Protein AF-A0A940ZWT4-F1 (afdb_monomer_lite)

Radius of gyration: 18.43 Å; chains: 1; bounding box: 46×38×43 Å

Secondary structure (DSSP, 8-state):
---HHHHHHHHHHHHHHHHHHHHHHHHHHHHTTTS-HHHHHHHHHHHHHHHHHHHHHHHHTT--HHHHHHHHHHHHHHHHHHHHHHHHHHHS-HHHHHHHHHTHHHHHHHHHHHHHTS---HHHHHHHHH-

Sequence (131 aa):
MNKRPRAILADSSLILVGMIWGLNFTLIKFAIGIIPPMEFIGLRFFIAALILMIIFQKHLRATQRAELLAGSIIGIFLFLGFLTQTIGLQYTTPGKSGFITSLYIVIVPFMASLLKQKFVGWVPITGAILA

pLDDT: mean 86.82, std 9.86, range [48.44, 95.62]

Foldseek 3Di:
DPCVVVVVVVVVVVVVVVVVVLVVLVVLLVVCVVPPLVVVLVVVVVVVVVVCCVVCVVVVVVDDPVNVVVVVVVVVVVSVVSSVLSVVSNVDPSVVSVVVVVLVLLVVQVVVCVVVVHRPDVVSNVVSVVD

Structure (mmCIF, N/CA/C/O backbone):
data_AF-A0A940ZWT4-F1
#
_entry.id   AF-A0A940ZWT4-F1
#
loop_
_atom_site.group_PDB
_atom_site.id
_atom_site.type_symbol
_atom_site.label_atom_id
_atom_site.label_alt_id
_atom_site.label_comp_id
_atom_site.label_asym_id
_atom_site.label_entity_id
_atom_site.label_seq_id
_atom_site.pdbx_PDB_ins_code
_atom_site.Cartn_x
_atom_site.Cartn_y
_atom_site.Cartn_z
_atom_site.occupancy
_atom_site.B_iso_or_equiv
_atom_site.auth_seq_id
_atom_site.auth_comp_id
_atom_site.auth_asym_id
_atom_site.auth_atom_id
_atom_site.pdbx_PDB_model_num
ATOM 1 N N . MET A 1 1 ? -26.449 25.695 4.841 1.00 48.44 1 MET A N 1
ATOM 2 C CA . MET A 1 1 ? -25.009 25.356 4.967 1.00 48.44 1 MET A CA 1
ATOM 3 C C . MET A 1 1 ? -24.467 24.950 3.601 1.00 48.44 1 MET A C 1
ATOM 5 O O . MET A 1 1 ? -24.841 23.891 3.107 1.00 48.44 1 MET A O 1
ATOM 9 N N . ASN A 1 2 ? -23.654 25.797 2.961 1.00 48.59 2 ASN A N 1
ATOM 10 C CA . ASN A 1 2 ? -23.101 25.541 1.626 1.00 48.59 2 ASN A CA 1
ATOM 11 C C . ASN A 1 2 ? -22.223 24.277 1.641 1.00 48.59 2 ASN A C 1
ATOM 13 O O . ASN A 1 2 ? -21.121 24.289 2.181 1.00 48.59 2 ASN A O 1
ATOM 17 N N . LYS A 1 3 ? -22.715 23.176 1.057 1.00 60.03 3 LYS A N 1
ATOM 18 C CA . LYS A 1 3 ? -21.990 21.893 0.945 1.00 60.03 3 LYS A CA 1
ATOM 19 C C . LYS A 1 3 ? -20.880 21.915 -0.125 1.00 60.03 3 LYS A C 1
ATOM 21 O O . LYS A 1 3 ? -20.014 21.048 -0.114 1.00 60.03 3 LYS A O 1
ATOM 26 N N . ARG A 1 4 ? -20.874 22.925 -1.007 1.00 64.31 4 ARG A N 1
ATOM 27 C CA . ARG A 1 4 ? -19.937 23.076 -2.140 1.00 64.31 4 ARG A CA 1
ATOM 28 C C . ARG A 1 4 ? -18.442 23.155 -1.763 1.00 64.31 4 ARG A C 1
ATOM 30 O O . ARG A 1 4 ? -17.684 22.395 -2.352 1.00 64.31 4 ARG A O 1
ATOM 37 N N . PRO A 1 5 ? -17.981 23.970 -0.788 1.00 68.31 5 PRO A N 1
ATOM 38 C CA . PRO A 1 5 ? -16.551 24.040 -0.455 1.00 68.31 5 PRO A CA 1
ATOM 39 C C . PRO A 1 5 ? -16.003 22.738 0.147 1.00 68.31 5 PRO A C 1
ATOM 41 O O . PRO A 1 5 ? -14.849 22.395 -0.085 1.00 68.31 5 PRO A O 1
ATOM 44 N N . ARG A 1 6 ? -16.831 21.973 0.876 1.00 77.19 6 ARG A N 1
ATOM 45 C CA . ARG A 1 6 ? -16.436 20.653 1.399 1.00 77.19 6 ARG A CA 1
ATOM 46 C C . ARG A 1 6 ? -16.325 19.602 0.293 1.00 77.19 6 ARG A C 1
ATOM 48 O O . ARG A 1 6 ? -15.440 18.762 0.374 1.00 77.19 6 ARG A O 1
ATOM 55 N N . ALA A 1 7 ? -17.187 19.671 -0.725 1.00 81.06 7 ALA A N 1
ATOM 56 C CA . ALA A 1 7 ? -17.108 18.793 -1.892 1.00 81.06 7 ALA A CA 1
ATOM 57 C C . ALA A 1 7 ? -15.829 19.055 -2.702 1.00 81.06 7 ALA A C 1
ATOM 59 O O . ALA A 1 7 ? -15.063 18.131 -2.933 1.00 81.06 7 ALA A O 1
ATOM 60 N N . ILE A 1 8 ? -15.520 20.324 -2.998 1.00 86.00 8 ILE A N 1
ATOM 61 C CA . ILE A 1 8 ? -14.297 20.695 -3.734 1.00 86.00 8 ILE A CA 1
ATOM 62 C C . ILE A 1 8 ? -13.032 20.252 -2.981 1.00 86.00 8 ILE A C 1
ATOM 64 O O . ILE A 1 8 ? -12.087 19.761 -3.597 1.00 86.00 8 ILE A O 1
ATOM 68 N N . LEU A 1 9 ? -13.008 20.392 -1.650 1.00 88.94 9 LEU A N 1
ATOM 69 C CA . LEU A 1 9 ? -11.880 19.943 -0.829 1.00 88.94 9 LEU A CA 1
ATOM 70 C C . LEU A 1 9 ? -11.719 18.415 -0.856 1.00 88.94 9 LEU A C 1
ATOM 72 O O . LEU A 1 9 ? -10.592 17.924 -0.917 1.00 88.94 9 LEU A O 1
ATOM 76 N N . ALA A 1 10 ? -12.825 17.669 -0.824 1.00 87.56 10 ALA A N 1
ATOM 77 C CA . ALA A 1 10 ? -12.807 16.213 -0.921 1.00 87.56 10 ALA A CA 1
ATOM 78 C C . ALA A 1 10 ? -12.310 15.754 -2.301 1.00 87.56 10 ALA A C 1
ATOM 80 O O . ALA A 1 10 ? -11.388 14.943 -2.370 1.00 87.56 10 ALA A O 1
ATOM 81 N N . ASP A 1 11 ? -12.833 16.342 -3.379 1.00 90.56 11 ASP A N 1
ATOM 82 C CA . ASP A 1 11 ? -12.435 16.021 -4.754 1.00 90.56 11 ASP A CA 1
ATOM 83 C C . ASP A 1 11 ? -10.952 16.343 -4.996 1.00 90.56 11 ASP A C 1
ATOM 85 O O . ASP A 1 11 ? -10.202 15.524 -5.526 1.00 90.56 11 ASP A O 1
ATOM 89 N N . SER A 1 12 ? -10.488 17.500 -4.514 1.00 91.81 12 SER A N 1
ATOM 90 C CA . SER A 1 12 ? -9.073 17.888 -4.595 1.00 91.81 12 SER A CA 1
ATOM 91 C C . SER A 1 12 ? -8.177 16.924 -3.813 1.00 91.81 12 SER A C 1
ATOM 93 O O . SER A 1 12 ? -7.099 16.557 -4.278 1.00 91.81 12 SER A O 1
ATOM 95 N N . SER A 1 13 ? -8.631 16.472 -2.641 1.00 91.50 13 SER A N 1
ATOM 96 C CA . SER A 1 13 ? -7.897 15.497 -1.827 1.00 91.50 13 SER A CA 1
ATOM 97 C C . SER A 1 13 ? -7.790 14.143 -2.532 1.00 91.50 13 SER A C 1
ATOM 99 O O . SER A 1 13 ? -6.729 13.523 -2.498 1.00 91.50 13 SER A O 1
ATOM 101 N N . LEU A 1 14 ? -8.848 13.701 -3.220 1.00 90.88 14 LEU A N 1
ATOM 102 C CA . LEU A 1 14 ? -8.832 12.467 -4.011 1.00 90.88 14 LEU A CA 1
ATOM 103 C C . LEU A 1 14 ? -7.840 12.545 -5.177 1.00 90.88 14 LEU A C 1
ATOM 105 O O . LEU A 1 14 ? -7.081 11.599 -5.392 1.00 90.88 14 LEU A O 1
ATOM 109 N N . ILE A 1 15 ? -7.792 13.680 -5.882 1.00 93.12 15 ILE A N 1
ATOM 110 C CA . ILE A 1 15 ? -6.819 13.909 -6.961 1.00 93.12 15 ILE A CA 1
ATOM 111 C C . ILE A 1 15 ? -5.389 13.851 -6.413 1.00 93.12 15 ILE A C 1
ATOM 113 O O . ILE A 1 15 ? -4.543 13.155 -6.978 1.00 93.12 15 ILE A O 1
ATOM 117 N N . LEU A 1 16 ? -5.121 14.527 -5.291 1.00 94.44 16 LEU A N 1
ATOM 118 C CA . LEU A 1 16 ? -3.800 14.521 -4.656 1.00 94.44 16 LEU A CA 1
ATOM 119 C C . LEU A 1 16 ? -3.374 13.114 -4.230 1.00 94.44 16 LEU A C 1
ATOM 121 O O . LEU A 1 16 ? -2.245 12.708 -4.503 1.00 94.44 16 LEU A O 1
ATOM 125 N N . VAL A 1 17 ? -4.274 12.350 -3.608 1.00 92.69 17 VAL A N 1
ATOM 126 C CA . VAL A 1 17 ? -4.003 10.955 -3.234 1.00 92.69 17 VAL A CA 1
ATOM 127 C C . VAL A 1 17 ? -3.686 10.117 -4.475 1.00 92.69 17 VAL A C 1
ATOM 129 O O . VAL A 1 17 ? -2.706 9.372 -4.461 1.00 92.69 17 VAL A O 1
ATOM 132 N N . GLY A 1 18 ? -4.449 10.277 -5.560 1.00 90.81 18 GLY A N 1
ATOM 133 C CA . GLY A 1 18 ? -4.193 9.598 -6.832 1.00 90.81 18 GLY A CA 1
ATOM 134 C C . GLY A 1 18 ? -2.823 9.939 -7.426 1.00 90.81 18 GLY A C 1
ATOM 135 O O . GLY A 1 18 ? -2.093 9.041 -7.845 1.00 90.81 18 GLY A O 1
ATOM 136 N N . MET A 1 19 ? -2.428 11.215 -7.397 1.00 92.06 19 MET A N 1
ATOM 137 C CA . MET A 1 19 ? -1.108 11.661 -7.859 1.00 92.06 19 MET A CA 1
ATOM 138 C C . MET A 1 19 ? 0.026 11.073 -7.016 1.00 92.06 19 MET A C 1
ATOM 140 O O . MET A 1 19 ? 0.976 10.516 -7.567 1.00 92.06 19 MET A O 1
ATOM 144 N N . ILE A 1 20 ? -0.078 11.158 -5.685 1.00 93.94 20 ILE A N 1
ATOM 145 C CA . ILE A 1 20 ? 0.925 10.612 -4.758 1.00 93.94 20 ILE A CA 1
ATOM 146 C C . ILE A 1 20 ? 1.076 9.104 -4.973 1.00 93.94 20 ILE A C 1
ATOM 148 O O . ILE A 1 20 ? 2.194 8.585 -5.020 1.00 93.94 20 ILE A O 1
ATOM 152 N N . TRP A 1 21 ? -0.042 8.401 -5.141 1.00 90.88 21 TRP A N 1
ATOM 153 C CA . TRP A 1 21 ? -0.040 6.965 -5.376 1.00 90.88 21 TRP A CA 1
ATOM 154 C C . TRP A 1 21 ? 0.558 6.597 -6.742 1.00 90.88 21 TRP A C 1
ATOM 156 O O . TRP A 1 21 ? 1.384 5.691 -6.821 1.00 90.88 21 TRP A O 1
ATOM 166 N N . GLY A 1 22 ? 0.236 7.340 -7.804 1.00 90.25 22 GLY A N 1
ATOM 167 C CA . GLY A 1 22 ? 0.834 7.148 -9.129 1.00 90.25 22 GLY A CA 1
ATOM 168 C C . GLY A 1 22 ? 2.351 7.373 -9.141 1.00 90.25 22 GLY A C 1
ATOM 169 O O . GLY A 1 22 ? 3.101 6.545 -9.663 1.00 90.25 22 GLY A O 1
ATOM 170 N N . LEU A 1 23 ? 2.825 8.445 -8.497 1.00 93.25 23 LEU A N 1
ATOM 171 C CA . LEU A 1 23 ? 4.257 8.744 -8.356 1.00 93.25 23 LEU A CA 1
ATOM 172 C C . LEU A 1 23 ? 5.010 7.667 -7.562 1.00 93.25 23 LEU A C 1
ATOM 174 O O . LEU A 1 23 ? 6.200 7.441 -7.800 1.00 93.25 23 LEU A O 1
ATOM 178 N N . ASN A 1 24 ? 4.324 6.970 -6.651 1.00 92.50 24 ASN A N 1
ATOM 179 C CA . ASN A 1 24 ? 4.923 5.914 -5.844 1.00 92.50 24 ASN A CA 1
ATOM 180 C C . ASN A 1 24 ? 5.514 4.790 -6.707 1.00 92.50 24 ASN A C 1
ATOM 182 O O . ASN A 1 24 ? 6.614 4.335 -6.408 1.00 92.50 24 ASN A O 1
ATOM 186 N N . PHE A 1 25 ? 4.863 4.393 -7.806 1.00 92.69 25 PHE A N 1
ATOM 187 C CA . PHE A 1 25 ? 5.397 3.351 -8.694 1.00 92.69 25 PHE A CA 1
ATOM 188 C C . PHE A 1 25 ? 6.734 3.744 -9.322 1.00 92.69 25 PHE A C 1
ATOM 190 O O . PHE A 1 25 ? 7.642 2.918 -9.408 1.00 92.69 25 PHE A O 1
ATOM 197 N N . THR A 1 26 ? 6.881 5.003 -9.732 1.00 93.62 26 THR A N 1
ATOM 198 C CA . THR A 1 26 ? 8.141 5.513 -10.286 1.00 93.62 26 THR A CA 1
ATOM 199 C C . THR A 1 26 ? 9.237 5.517 -9.226 1.00 93.62 26 THR A C 1
ATOM 201 O O . THR A 1 26 ? 10.348 5.055 -9.486 1.00 93.62 26 THR A O 1
ATOM 204 N N . LEU A 1 27 ? 8.917 5.966 -8.009 1.00 93.31 27 LEU A N 1
ATOM 205 C CA . LEU A 1 27 ? 9.878 6.012 -6.909 1.00 93.31 27 LEU A CA 1
ATOM 206 C C . LEU A 1 27 ? 10.317 4.609 -6.464 1.00 93.31 27 LEU A C 1
ATOM 208 O O . LEU A 1 27 ? 11.505 4.378 -6.247 1.00 93.31 27 LEU A O 1
ATOM 212 N N . ILE A 1 28 ? 9.386 3.654 -6.379 1.00 93.56 28 ILE A N 1
ATOM 213 C CA . ILE A 1 28 ? 9.711 2.260 -6.055 1.00 93.56 28 ILE A CA 1
ATOM 214 C C . ILE A 1 28 ? 10.570 1.653 -7.160 1.00 93.56 28 ILE A C 1
ATOM 216 O O . ILE A 1 28 ? 11.554 0.996 -6.845 1.00 93.56 28 ILE A O 1
ATOM 220 N N . LYS A 1 29 ? 10.248 1.890 -8.440 1.00 92.56 29 LYS A N 1
ATOM 221 C CA . LYS A 1 29 ? 11.050 1.381 -9.563 1.00 92.56 29 LYS A CA 1
ATOM 222 C C . LYS A 1 29 ? 12.501 1.857 -9.483 1.00 92.56 29 LYS A C 1
ATOM 224 O O . LYS A 1 29 ? 13.404 1.076 -9.759 1.00 92.56 29 LYS A O 1
ATOM 229 N N . PHE A 1 30 ? 12.712 3.110 -9.088 1.00 93.56 30 PHE A N 1
ATOM 230 C CA . PHE A 1 30 ? 14.045 3.645 -8.832 1.00 93.56 30 PHE A CA 1
ATOM 231 C C . PHE A 1 30 ? 14.711 2.963 -7.626 1.00 93.56 30 PHE A C 1
ATOM 233 O O . PHE A 1 30 ? 15.834 2.481 -7.738 1.00 93.56 30 PHE A O 1
ATOM 240 N N . ALA A 1 31 ? 14.004 2.847 -6.497 1.00 92.50 31 ALA A N 1
ATOM 241 C CA . ALA A 1 31 ? 14.537 2.244 -5.273 1.00 92.50 31 ALA A CA 1
ATOM 242 C C . ALA A 1 31 ? 14.940 0.769 -5.452 1.00 92.50 31 ALA A C 1
ATOM 244 O O . ALA A 1 31 ? 16.023 0.374 -5.027 1.00 92.50 31 ALA A O 1
ATOM 245 N N . ILE A 1 32 ? 14.113 -0.032 -6.134 1.00 92.62 32 ILE A N 1
ATOM 246 C CA . ILE A 1 32 ? 14.399 -1.455 -6.390 1.00 92.62 32 ILE A CA 1
ATOM 247 C C . ILE A 1 32 ? 15.487 -1.683 -7.452 1.00 92.62 32 ILE A C 1
ATOM 249 O O . ILE A 1 32 ? 15.861 -2.825 -7.712 1.00 92.62 32 ILE A O 1
ATOM 253 N N . GLY A 1 33 ? 15.963 -0.611 -8.097 1.00 90.00 33 GLY A N 1
ATOM 254 C CA . GLY A 1 33 ? 17.176 -0.623 -8.914 1.00 90.00 33 GLY A CA 1
ATOM 255 C C . GLY A 1 33 ? 18.459 -0.480 -8.089 1.00 90.00 33 GLY A C 1
ATOM 256 O O . GLY A 1 33 ? 19.537 -0.752 -8.606 1.00 90.00 33 GLY A O 1
ATOM 257 N N . ILE A 1 34 ? 18.346 -0.066 -6.821 1.00 92.75 34 ILE A N 1
ATOM 258 C CA . ILE A 1 34 ? 19.470 0.128 -5.894 1.00 92.75 34 ILE A CA 1
ATOM 259 C C . ILE A 1 34 ? 19.512 -1.002 -4.861 1.00 92.75 34 ILE A C 1
ATOM 261 O O . ILE A 1 34 ? 20.587 -1.509 -4.554 1.00 92.75 34 ILE A O 1
ATOM 265 N N . ILE A 1 35 ? 18.350 -1.406 -4.337 1.00 93.19 35 ILE A N 1
ATOM 266 C CA . ILE A 1 35 ? 18.229 -2.463 -3.326 1.00 93.19 35 ILE A CA 1
ATOM 267 C C . ILE A 1 35 ? 17.243 -3.559 -3.753 1.00 93.19 35 ILE A C 1
ATOM 269 O O . ILE A 1 35 ? 16.285 -3.273 -4.473 1.00 93.19 35 ILE A O 1
ATOM 273 N N . PRO A 1 36 ? 17.418 -4.814 -3.307 1.00 92.50 36 PRO A N 1
ATOM 274 C CA . PRO A 1 36 ? 16.485 -5.890 -3.628 1.00 92.50 36 PRO A CA 1
ATOM 275 C C . PRO A 1 36 ? 15.042 -5.603 -3.151 1.00 92.50 36 PRO A C 1
ATOM 277 O O . PRO A 1 36 ? 14.846 -5.018 -2.082 1.00 92.50 36 PRO A O 1
ATOM 280 N N . PRO A 1 37 ? 13.999 -6.069 -3.870 1.00 90.94 37 PRO A N 1
ATOM 281 C CA . PRO A 1 37 ? 12.593 -5.836 -3.514 1.00 90.94 37 PRO A CA 1
ATOM 282 C C . PRO A 1 37 ? 12.213 -6.303 -2.115 1.00 90.94 37 PRO A C 1
ATOM 284 O O . PRO A 1 37 ? 11.445 -5.634 -1.426 1.00 90.94 37 PRO A O 1
ATOM 287 N N . MET A 1 38 ? 12.740 -7.460 -1.709 1.00 91.31 38 MET A N 1
ATOM 288 C CA . MET A 1 38 ? 12.446 -8.051 -0.408 1.00 91.31 38 MET A CA 1
ATOM 289 C C . MET A 1 38 ? 12.965 -7.157 0.722 1.00 91.31 38 MET A C 1
ATOM 291 O O . MET A 1 38 ? 12.256 -6.924 1.698 1.00 91.31 38 MET A O 1
ATOM 295 N N . GLU A 1 39 ? 14.164 -6.597 0.556 1.00 92.69 39 GLU A N 1
ATOM 296 C CA . GLU A 1 39 ? 14.764 -5.664 1.511 1.00 92.69 39 GLU A CA 1
ATOM 297 C C . GLU A 1 39 ? 14.009 -4.333 1.536 1.00 92.69 39 GLU A C 1
ATOM 299 O O . GLU A 1 39 ? 13.670 -3.843 2.614 1.00 92.69 39 GLU A O 1
ATOM 304 N N . PHE A 1 40 ? 13.664 -3.783 0.365 1.00 93.12 40 PHE A N 1
ATOM 305 C CA . PHE A 1 40 ? 12.881 -2.548 0.267 1.00 93.12 40 PHE A CA 1
ATOM 306 C C . PHE A 1 40 ? 11.534 -2.668 0.990 1.00 93.12 40 PHE A C 1
ATOM 308 O O . PHE A 1 40 ? 11.163 -1.798 1.782 1.00 93.12 40 PHE A O 1
ATOM 315 N N . ILE A 1 41 ? 10.799 -3.755 0.746 1.00 93.75 41 ILE A N 1
ATOM 316 C CA . ILE A 1 41 ? 9.502 -3.998 1.383 1.00 93.75 41 ILE A CA 1
ATOM 317 C C . ILE A 1 41 ? 9.676 -4.269 2.872 1.00 93.75 41 ILE A C 1
ATOM 319 O O . ILE A 1 41 ? 8.941 -3.687 3.669 1.00 93.75 41 ILE A O 1
ATOM 323 N N . GLY A 1 42 ? 10.639 -5.111 3.253 1.00 92.94 42 GLY A N 1
ATOM 324 C CA . GLY A 1 42 ? 10.927 -5.411 4.653 1.00 92.94 42 GLY A CA 1
ATOM 325 C C . GLY A 1 42 ? 11.183 -4.135 5.450 1.00 92.94 42 GLY A C 1
ATOM 326 O O . GLY A 1 42 ? 10.515 -3.893 6.456 1.00 92.94 42 GLY A O 1
ATOM 327 N N . LEU A 1 43 ? 12.054 -3.261 4.942 1.00 93.94 43 LEU A N 1
ATOM 328 C CA . LEU A 1 43 ? 12.350 -1.973 5.562 1.00 93.94 43 LEU A CA 1
ATOM 329 C C . LEU A 1 43 ? 11.124 -1.051 5.590 1.00 93.94 43 LEU A C 1
ATOM 331 O O . LEU A 1 43 ? 10.824 -0.459 6.628 1.00 93.94 43 LEU A O 1
ATOM 335 N N . ARG A 1 44 ? 10.377 -0.953 4.483 1.00 92.69 44 ARG A N 1
ATOM 336 C CA . ARG A 1 44 ? 9.166 -0.120 4.390 1.00 92.69 44 ARG A CA 1
ATOM 337 C C . ARG A 1 44 ? 8.124 -0.518 5.433 1.00 92.69 44 ARG A C 1
ATOM 339 O O . ARG A 1 44 ? 7.614 0.351 6.141 1.00 92.69 44 ARG A O 1
ATOM 346 N N . PHE A 1 45 ? 7.800 -1.806 5.528 1.00 93.94 45 PHE A N 1
ATOM 347 C CA . PHE A 1 45 ? 6.815 -2.304 6.489 1.00 93.94 45 PHE A CA 1
ATOM 348 C C . PHE A 1 45 ? 7.331 -2.237 7.924 1.00 93.94 45 PHE A C 1
ATOM 350 O O . PHE A 1 45 ? 6.551 -1.924 8.820 1.00 93.94 45 PHE A O 1
ATOM 357 N N . PHE A 1 46 ? 8.627 -2.457 8.150 1.00 94.94 46 PHE A N 1
ATOM 358 C CA . PHE A 1 46 ? 9.231 -2.329 9.473 1.00 94.94 46 PHE A CA 1
ATOM 359 C C . PHE A 1 46 ? 9.163 -0.889 9.999 1.00 94.94 46 PHE A C 1
ATOM 361 O O . PHE A 1 46 ? 8.666 -0.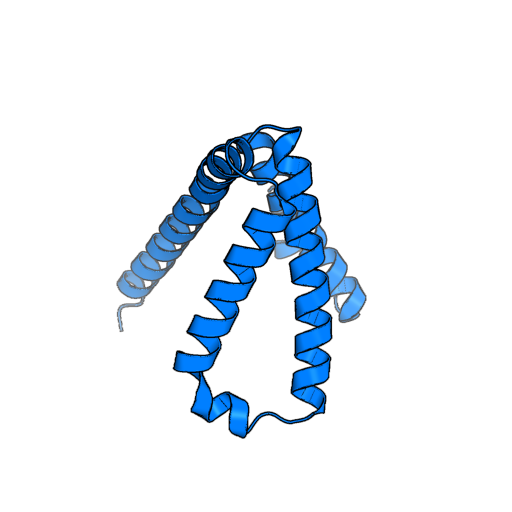656 11.101 1.00 94.94 46 PHE A O 1
ATOM 368 N N . ILE A 1 47 ? 9.572 0.092 9.187 1.00 95.62 47 ILE A N 1
ATOM 369 C CA . ILE A 1 47 ? 9.478 1.516 9.540 1.00 95.62 47 ILE A CA 1
ATOM 370 C C . ILE A 1 47 ? 8.014 1.913 9.763 1.00 95.62 47 ILE A C 1
ATOM 372 O O . ILE A 1 47 ? 7.699 2.560 10.762 1.00 95.62 47 ILE A O 1
ATOM 376 N N . ALA A 1 48 ? 7.105 1.496 8.875 1.00 94.19 48 ALA A N 1
ATOM 377 C CA . ALA A 1 48 ? 5.680 1.774 9.031 1.00 94.19 48 ALA A CA 1
ATOM 378 C C . ALA A 1 48 ? 5.118 1.181 10.335 1.00 94.19 48 ALA A C 1
ATOM 380 O O . ALA A 1 48 ? 4.393 1.868 11.053 1.00 94.19 48 ALA A O 1
ATOM 381 N N . ALA A 1 49 ? 5.485 -0.058 10.674 1.00 93.00 49 ALA A N 1
ATOM 382 C CA . ALA A 1 49 ? 5.063 -0.713 11.906 1.00 93.00 49 ALA A CA 1
ATOM 383 C C . ALA A 1 49 ? 5.570 0.026 13.151 1.00 93.00 49 ALA A C 1
ATOM 385 O O . ALA A 1 49 ? 4.786 0.257 14.069 1.00 93.00 49 ALA A O 1
ATOM 386 N N . LEU A 1 50 ? 6.838 0.456 13.173 1.00 95.19 50 LEU A N 1
ATOM 387 C CA . LEU A 1 50 ? 7.397 1.236 14.283 1.00 95.19 50 LEU A CA 1
ATOM 388 C C . LEU A 1 50 ? 6.677 2.576 14.463 1.00 95.19 50 LEU A C 1
ATOM 390 O O . LEU A 1 50 ? 6.272 2.916 15.575 1.00 95.19 50 LEU A O 1
ATOM 394 N N . ILE A 1 51 ? 6.468 3.319 13.373 1.00 95.44 51 ILE A N 1
ATOM 395 C CA . ILE A 1 51 ? 5.771 4.610 13.411 1.00 95.44 51 ILE A CA 1
ATOM 396 C C . ILE A 1 51 ? 4.344 4.428 13.939 1.00 95.44 51 ILE A C 1
ATOM 398 O O . ILE A 1 51 ? 3.924 5.135 14.859 1.00 95.44 51 ILE A O 1
ATOM 402 N N . LEU A 1 52 ? 3.602 3.456 13.402 1.00 91.75 52 LEU A N 1
ATOM 403 C CA . LEU A 1 52 ? 2.234 3.182 13.841 1.00 91.75 52 LEU A CA 1
ATOM 404 C C . LEU A 1 52 ? 2.184 2.703 15.295 1.00 91.75 52 LEU A C 1
ATOM 406 O O . LEU A 1 52 ? 1.282 3.102 16.030 1.00 91.75 52 LEU A O 1
ATOM 410 N N . MET A 1 53 ? 3.163 1.911 15.736 1.00 91.19 53 MET A N 1
ATOM 411 C CA . MET A 1 53 ? 3.257 1.464 17.124 1.00 91.19 53 MET A CA 1
ATOM 412 C C . MET A 1 53 ? 3.441 2.639 18.089 1.00 91.19 53 MET A C 1
ATOM 414 O O . MET A 1 53 ? 2.778 2.679 19.124 1.00 91.19 53 MET A O 1
ATOM 418 N N . ILE A 1 54 ? 4.273 3.624 17.738 1.00 93.38 54 ILE A N 1
ATOM 419 C CA . ILE A 1 54 ? 4.502 4.824 18.559 1.00 93.38 54 ILE A CA 1
ATOM 420 C C . ILE A 1 54 ? 3.243 5.700 18.621 1.00 93.38 54 ILE A C 1
ATOM 422 O O . ILE A 1 54 ? 2.837 6.132 19.705 1.00 93.38 54 ILE A O 1
ATOM 426 N N . ILE A 1 55 ? 2.599 5.941 17.474 1.00 94.38 55 ILE A N 1
ATOM 427 C CA . ILE A 1 55 ? 1.419 6.815 17.378 1.00 94.38 55 ILE A CA 1
ATOM 428 C C . ILE A 1 55 ? 0.207 6.184 18.080 1.00 94.38 55 ILE A C 1
ATOM 430 O O . ILE A 1 55 ? -0.506 6.859 18.826 1.00 94.38 55 ILE A O 1
ATOM 434 N N . PHE A 1 56 ? -0.017 4.882 17.888 1.00 91.50 56 PHE A N 1
ATOM 435 C CA . PHE A 1 56 ? -1.220 4.181 18.349 1.00 91.50 56 PHE A CA 1
ATOM 436 C C . PHE A 1 56 ? -0.991 3.274 19.564 1.00 91.50 56 PHE A C 1
ATOM 438 O O . PHE A 1 56 ? -1.857 2.465 19.897 1.00 91.50 56 PHE A O 1
ATOM 445 N N . GLN A 1 57 ? 0.112 3.455 20.298 1.00 87.50 57 GLN A N 1
ATOM 446 C CA . GLN A 1 57 ? 0.462 2.675 21.497 1.00 87.50 57 GLN A CA 1
ATOM 447 C C . GLN A 1 57 ? -0.693 2.495 22.500 1.00 87.50 57 GLN A C 1
ATOM 449 O O . GLN A 1 57 ? -0.850 1.426 23.086 1.00 87.50 57 GLN A O 1
ATOM 454 N N . LYS A 1 58 ? -1.532 3.525 22.692 1.00 83.69 58 LYS A N 1
ATOM 455 C CA . LYS A 1 58 ? -2.672 3.476 23.623 1.00 83.69 58 LYS A CA 1
ATOM 456 C C . LYS A 1 58 ? -3.791 2.559 23.125 1.00 83.69 58 LYS A C 1
ATOM 458 O O . LYS A 1 58 ? -4.396 1.864 23.929 1.00 83.69 58 LYS A O 1
ATOM 463 N N . HIS A 1 59 ? -4.030 2.536 21.815 1.00 84.12 59 HIS A N 1
ATOM 464 C CA . HIS A 1 59 ? -5.044 1.684 21.195 1.00 84.12 59 HIS A CA 1
ATOM 465 C C . HIS A 1 59 ? -4.574 0.230 21.119 1.00 84.12 59 HIS A C 1
ATOM 467 O O . HIS A 1 59 ? -5.365 -0.668 21.379 1.00 84.12 59 HIS A O 1
ATOM 473 N N . LEU A 1 60 ? -3.276 0.006 20.876 1.00 79.88 60 LEU A N 1
ATOM 474 C CA . LEU A 1 60 ? -2.675 -1.333 20.848 1.00 79.88 60 LEU A CA 1
ATOM 475 C C . LEU A 1 60 ? -2.796 -2.076 22.187 1.00 79.88 60 LEU A C 1
ATOM 477 O O . LEU A 1 60 ? -2.943 -3.293 22.212 1.00 79.88 60 LEU A O 1
ATOM 481 N N . ARG A 1 61 ? -2.766 -1.352 23.313 1.00 78.00 61 ARG A N 1
ATOM 482 C CA . ARG A 1 61 ? -2.949 -1.945 24.651 1.00 78.00 61 ARG A CA 1
ATOM 483 C C . ARG A 1 61 ? -4.383 -2.394 24.929 1.00 78.00 61 ARG A C 1
ATOM 485 O O . ARG A 1 61 ? -4.584 -3.241 25.791 1.00 78.00 61 ARG A O 1
ATOM 492 N N . ALA A 1 62 ? -5.358 -1.819 24.231 1.00 84.75 62 ALA A N 1
ATOM 493 C CA . ALA A 1 62 ? -6.771 -2.165 24.360 1.00 84.75 62 ALA A CA 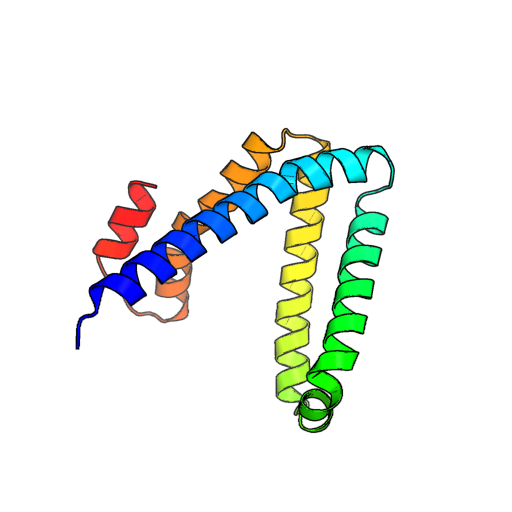1
ATOM 494 C C . ALA A 1 62 ? -7.219 -3.224 23.333 1.00 84.75 62 ALA A C 1
ATOM 496 O O . ALA A 1 62 ? -8.375 -3.640 23.357 1.00 84.75 62 ALA A O 1
ATOM 497 N N . THR A 1 63 ? -6.324 -3.650 22.435 1.00 85.56 63 THR A N 1
ATOM 498 C CA . THR A 1 63 ? -6.637 -4.577 21.343 1.00 85.56 63 THR A CA 1
ATOM 499 C C . THR A 1 63 ? -6.887 -5.990 21.857 1.00 85.56 63 THR A C 1
ATOM 501 O O . THR A 1 63 ? -6.113 -6.543 22.644 1.00 85.56 63 THR A O 1
ATOM 504 N N . GLN A 1 64 ? -7.959 -6.610 21.372 1.00 90.56 64 GLN A N 1
ATOM 505 C CA . GLN A 1 64 ? -8.304 -7.986 21.730 1.00 90.56 64 GLN A CA 1
ATOM 506 C C . GLN A 1 64 ? -7.551 -9.007 20.864 1.00 90.56 64 GLN A C 1
ATOM 508 O O . GLN A 1 64 ? -7.158 -8.732 19.731 1.00 90.56 64 GLN A O 1
ATOM 513 N N . ARG A 1 65 ? -7.408 -10.250 21.349 1.00 88.94 65 ARG A N 1
ATOM 514 C CA . ARG A 1 65 ? -6.763 -11.336 20.578 1.00 88.94 65 ARG A CA 1
ATOM 515 C C . ARG A 1 65 ? -7.438 -11.591 19.225 1.00 88.94 65 ARG A C 1
ATOM 517 O O . ARG A 1 65 ? -6.749 -11.875 18.251 1.00 88.94 65 ARG A O 1
ATOM 524 N N . ALA A 1 66 ? -8.764 -11.468 19.160 1.00 91.31 66 ALA A N 1
ATOM 525 C CA . ALA A 1 66 ? -9.519 -11.623 17.918 1.00 91.31 66 ALA A CA 1
ATOM 526 C C . ALA A 1 66 ? -9.163 -10.540 16.883 1.00 91.31 66 ALA A C 1
ATOM 528 O O . ALA A 1 66 ? -8.990 -10.844 15.705 1.00 91.31 66 ALA A O 1
ATOM 529 N N . GLU A 1 67 ? -8.987 -9.296 17.330 1.00 91.12 67 GLU A N 1
ATOM 530 C CA . GLU A 1 67 ? -8.591 -8.168 16.480 1.00 91.12 67 GLU A CA 1
ATOM 531 C C . GLU A 1 67 ? -7.152 -8.327 15.982 1.00 91.12 67 GLU A C 1
ATOM 533 O O . GLU A 1 67 ? -6.882 -8.084 14.808 1.00 91.12 67 GLU A O 1
ATOM 538 N N . LEU A 1 68 ? -6.241 -8.811 16.836 1.00 89.44 68 LEU A N 1
ATOM 539 C CA . LEU A 1 68 ? -4.870 -9.132 16.430 1.00 89.44 68 LEU A CA 1
ATOM 540 C C . LEU A 1 68 ? -4.834 -10.238 15.376 1.00 89.44 68 LEU A C 1
ATOM 542 O O . LEU A 1 68 ? -4.079 -10.130 14.410 1.00 89.44 68 LEU A O 1
ATOM 546 N N . LEU A 1 69 ? -5.649 -11.283 15.528 1.00 93.44 69 LEU A N 1
ATOM 547 C CA 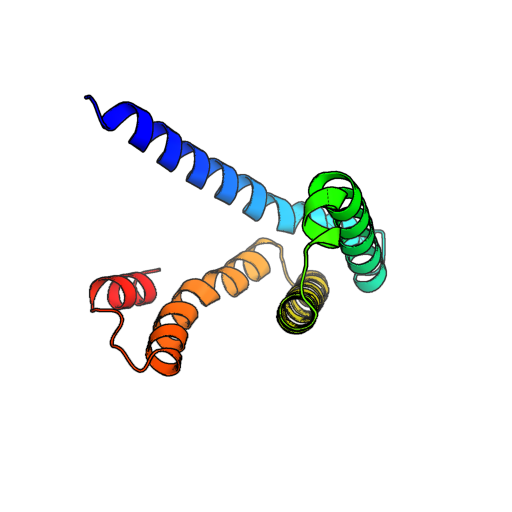. LEU A 1 69 ? -5.710 -12.370 14.555 1.00 93.44 69 LEU A CA 1
ATOM 548 C C . LEU A 1 69 ? -6.275 -11.880 13.214 1.00 93.44 69 LEU A C 1
ATOM 550 O O . LEU A 1 69 ? -5.662 -12.111 12.172 1.00 93.44 69 LEU A O 1
ATOM 554 N N . ALA A 1 70 ? -7.392 -11.149 13.238 1.00 92.75 70 ALA A N 1
ATOM 555 C CA . ALA A 1 70 ? -7.987 -10.568 12.036 1.00 92.75 70 ALA A CA 1
ATOM 556 C C . ALA A 1 70 ? -7.023 -9.591 11.338 1.00 92.75 70 ALA A C 1
ATOM 558 O O . ALA A 1 70 ? -6.824 -9.672 10.124 1.00 92.75 70 ALA A O 1
ATOM 559 N N . GLY A 1 71 ? -6.367 -8.718 12.108 1.00 92.56 71 GLY A N 1
ATOM 560 C CA . GLY A 1 71 ? -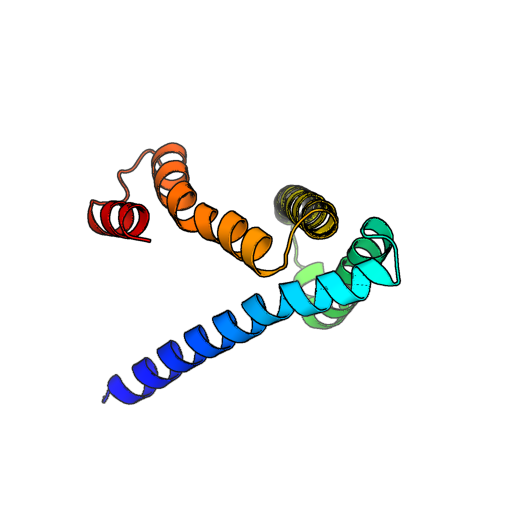5.356 -7.789 11.609 1.00 92.56 71 GLY A CA 1
ATOM 561 C C . GLY A 1 71 ? -4.138 -8.499 11.020 1.00 92.56 71 GLY A C 1
ATOM 562 O O . GLY A 1 71 ? -3.644 -8.085 9.975 1.00 92.56 71 GLY A O 1
ATOM 563 N N . SER A 1 72 ? -3.700 -9.605 11.626 1.00 92.69 72 SER A N 1
ATOM 564 C CA . SER A 1 72 ? -2.586 -10.414 11.114 1.00 92.69 72 SER A CA 1
ATOM 565 C C . SER A 1 72 ? -2.931 -11.071 9.780 1.00 92.69 72 SER A C 1
ATOM 567 O O . SER A 1 72 ? -2.123 -11.025 8.858 1.00 92.69 72 SER A O 1
ATOM 569 N N . ILE A 1 73 ? -4.143 -11.620 9.636 1.00 95.12 73 ILE A N 1
ATOM 570 C CA . ILE A 1 73 ? -4.606 -12.207 8.369 1.00 95.12 73 ILE A CA 1
ATOM 571 C C . ILE A 1 73 ? -4.608 -11.143 7.265 1.00 95.12 73 ILE A C 1
ATOM 573 O O . ILE A 1 73 ? -4.008 -11.347 6.210 1.00 95.12 73 ILE A O 1
ATOM 577 N N . ILE A 1 74 ? -5.224 -9.984 7.522 1.00 94.00 74 ILE A N 1
ATOM 578 C CA . ILE A 1 74 ? -5.261 -8.867 6.564 1.00 94.00 74 ILE A CA 1
ATOM 579 C C . ILE A 1 74 ? -3.838 -8.395 6.234 1.00 94.00 74 ILE A C 1
ATOM 581 O O . ILE A 1 74 ? -3.518 -8.173 5.068 1.00 94.00 74 ILE A O 1
ATOM 585 N N . GLY A 1 75 ? -2.973 -8.286 7.244 1.00 94.44 75 GLY A N 1
ATOM 586 C CA . GLY A 1 75 ? -1.577 -7.886 7.091 1.00 94.44 75 GLY A CA 1
ATOM 587 C C . GLY A 1 75 ? -0.770 -8.840 6.211 1.00 94.44 75 GLY A C 1
ATOM 588 O O . GLY A 1 75 ? -0.012 -8.373 5.365 1.00 94.44 75 GLY A O 1
ATOM 589 N N . ILE A 1 76 ? -0.969 -10.155 6.343 1.00 95.06 76 ILE A N 1
ATOM 590 C CA . ILE A 1 76 ? -0.312 -11.162 5.495 1.00 95.06 76 ILE A CA 1
ATOM 591 C C . ILE A 1 76 ? -0.738 -10.994 4.035 1.00 95.06 76 ILE A C 1
ATOM 593 O O . ILE A 1 76 ? 0.123 -10.912 3.158 1.00 95.06 76 ILE A O 1
ATOM 597 N N . PHE A 1 77 ? -2.041 -10.888 3.756 1.00 94.94 77 PHE A N 1
ATOM 598 C CA . PHE A 1 77 ? -2.522 -10.669 2.386 1.00 94.94 77 PHE A CA 1
ATOM 599 C C . PHE A 1 77 ? -2.014 -9.348 1.803 1.00 94.94 77 PHE A C 1
ATOM 601 O O . PHE A 1 77 ? -1.612 -9.302 0.640 1.00 94.94 77 PHE A O 1
ATOM 608 N N . LEU A 1 78 ? -1.976 -8.292 2.618 1.00 94.00 78 LEU A N 1
ATOM 609 C CA . LEU A 1 78 ? -1.435 -6.998 2.219 1.00 94.00 78 LEU A CA 1
ATOM 610 C C . LEU A 1 78 ? 0.056 -7.105 1.872 1.00 94.00 78 LEU A C 1
ATOM 612 O O . LEU A 1 78 ? 0.471 -6.636 0.814 1.00 94.00 78 LEU A O 1
ATOM 616 N N . PHE A 1 79 ? 0.850 -7.756 2.723 1.00 93.94 79 PHE A N 1
ATOM 617 C CA . PHE A 1 79 ? 2.274 -7.981 2.488 1.00 93.94 79 PHE A CA 1
ATOM 618 C C . PHE A 1 79 ? 2.514 -8.785 1.209 1.00 93.94 79 PHE A C 1
ATOM 620 O O . PHE A 1 79 ? 3.314 -8.367 0.376 1.00 93.94 79 PHE A O 1
ATOM 627 N N . LEU A 1 80 ? 1.790 -9.889 1.010 1.00 94.44 80 LEU A N 1
ATOM 628 C CA . LEU A 1 80 ? 1.895 -10.703 -0.203 1.00 94.44 80 LEU A CA 1
ATOM 629 C C . LEU A 1 80 ? 1.523 -9.901 -1.458 1.00 94.44 80 LEU A C 1
ATOM 631 O O . LEU A 1 80 ? 2.221 -9.987 -2.471 1.00 94.44 80 LEU A O 1
ATOM 635 N N . GLY A 1 81 ? 0.474 -9.079 -1.385 1.00 93.44 81 GLY A N 1
ATOM 636 C CA . GLY A 1 81 ? 0.081 -8.177 -2.467 1.00 9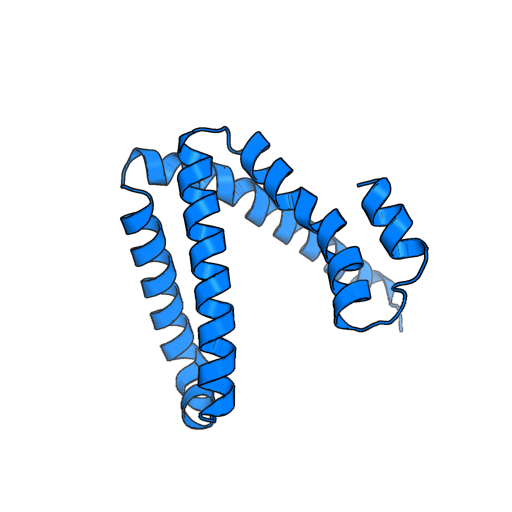3.44 81 GLY A CA 1
ATOM 637 C C . GLY A 1 81 ? 1.179 -7.169 -2.809 1.00 93.44 81 GLY A C 1
ATOM 638 O O . GLY A 1 81 ? 1.576 -7.055 -3.967 1.00 93.44 81 GLY A O 1
ATOM 639 N N . PHE A 1 82 ? 1.741 -6.486 -1.809 1.00 93.38 82 PHE A N 1
ATOM 640 C CA . PHE A 1 82 ? 2.853 -5.558 -2.029 1.00 93.38 82 PHE A CA 1
ATOM 641 C C . PHE A 1 82 ? 4.118 -6.261 -2.532 1.00 93.38 82 PHE A C 1
ATOM 643 O O . PHE A 1 82 ? 4.799 -5.718 -3.403 1.00 93.38 82 PHE A O 1
ATOM 650 N N . LEU A 1 83 ? 4.425 -7.457 -2.026 1.00 93.88 83 LEU A N 1
ATOM 651 C CA . LEU A 1 83 ? 5.584 -8.247 -2.436 1.00 93.88 83 LEU A CA 1
ATOM 652 C C . LEU A 1 83 ? 5.504 -8.640 -3.903 1.00 93.88 83 LEU A C 1
ATOM 654 O O . LEU A 1 83 ? 6.395 -8.305 -4.682 1.00 93.88 83 LEU A O 1
ATOM 658 N N . THR A 1 84 ? 4.408 -9.281 -4.289 1.00 93.06 84 THR A N 1
ATOM 659 C CA . THR A 1 84 ? 4.160 -9.673 -5.680 1.00 93.06 84 THR A CA 1
ATOM 660 C C . THR A 1 84 ? 4.115 -8.463 -6.611 1.00 93.06 84 THR A C 1
ATOM 662 O O . THR A 1 84 ? 4.739 -8.494 -7.671 1.00 93.06 84 THR A O 1
ATOM 665 N N . GLN A 1 85 ? 3.476 -7.363 -6.199 1.00 93.75 85 GLN A N 1
ATOM 666 C CA . GLN A 1 85 ? 3.459 -6.113 -6.963 1.00 93.75 85 GLN A CA 1
ATOM 667 C C . GLN A 1 85 ? 4.865 -5.530 -7.159 1.00 93.75 85 GLN A C 1
ATOM 669 O O . GLN A 1 85 ? 5.208 -5.121 -8.268 1.00 93.75 85 GLN A O 1
ATOM 674 N N . THR A 1 86 ? 5.687 -5.490 -6.110 1.00 93.50 86 THR A N 1
ATOM 675 C CA . THR A 1 86 ? 7.029 -4.887 -6.168 1.00 93.50 86 THR A CA 1
ATOM 676 C C . THR A 1 86 ? 8.002 -5.755 -6.963 1.00 93.50 86 THR A C 1
ATOM 678 O O . THR A 1 86 ? 8.787 -5.225 -7.747 1.00 93.50 86 THR A O 1
ATOM 681 N N . ILE A 1 87 ? 7.917 -7.083 -6.828 1.00 93.44 87 ILE A N 1
ATOM 682 C CA . ILE A 1 87 ? 8.656 -8.021 -7.683 1.00 93.44 87 ILE A CA 1
ATOM 683 C C . ILE A 1 87 ? 8.215 -7.842 -9.140 1.00 93.44 87 ILE A C 1
ATOM 685 O O . ILE A 1 87 ? 9.050 -7.649 -10.018 1.00 93.44 87 ILE A O 1
ATOM 689 N N . GLY A 1 88 ? 6.906 -7.809 -9.409 1.00 92.12 88 GLY A N 1
ATOM 690 C CA . GLY A 1 88 ? 6.373 -7.570 -10.752 1.00 92.12 88 GLY A CA 1
ATOM 691 C C . GLY A 1 88 ? 6.866 -6.251 -11.355 1.00 92.12 88 GLY A C 1
ATOM 692 O O . GLY A 1 88 ? 7.245 -6.209 -12.526 1.00 92.12 88 GLY A O 1
ATOM 693 N N . LEU A 1 89 ? 6.949 -5.193 -10.542 1.00 93.38 89 LEU A N 1
ATOM 694 C CA . LEU A 1 89 ? 7.474 -3.887 -10.941 1.00 93.38 89 LEU A CA 1
ATOM 695 C C . LEU A 1 89 ? 8.944 -3.941 -11.381 1.00 93.38 89 LEU A C 1
ATOM 697 O O . LEU A 1 89 ? 9.347 -3.108 -12.190 1.00 93.38 89 LEU A O 1
ATOM 701 N N . GLN A 1 90 ? 9.752 -4.915 -10.950 1.00 90.50 90 GLN A N 1
ATOM 702 C CA . GLN A 1 90 ? 11.105 -5.089 -11.500 1.00 90.50 90 GLN A CA 1
ATOM 703 C C . GLN A 1 90 ? 11.076 -5.434 -12.989 1.00 90.50 90 GLN A C 1
ATOM 705 O O . GLN A 1 90 ? 11.870 -4.891 -13.758 1.00 90.50 90 GLN A O 1
ATOM 710 N N . TYR A 1 91 ? 10.117 -6.257 -13.405 1.00 91.62 91 TYR A N 1
ATOM 711 C CA . TYR A 1 91 ? 10.019 -6.778 -14.769 1.00 91.62 91 TYR A CA 1
ATOM 712 C C . TYR A 1 91 ? 9.161 -5.918 -15.701 1.00 91.62 91 TYR A C 1
ATOM 714 O O . TYR A 1 91 ? 9.176 -6.116 -16.913 1.00 91.62 91 TYR A O 1
ATOM 722 N N . THR A 1 92 ? 8.414 -4.953 -15.164 1.00 93.50 92 THR A N 1
ATOM 723 C CA . THR A 1 92 ? 7.527 -4.094 -15.956 1.00 93.50 92 THR A CA 1
ATOM 724 C C . THR A 1 92 ? 7.808 -2.605 -15.742 1.00 93.50 92 THR A C 1
ATOM 726 O O . THR A 1 92 ? 8.751 -2.216 -15.046 1.00 93.50 92 THR A O 1
ATOM 729 N N . THR A 1 93 ? 7.035 -1.745 -16.400 1.00 93.31 93 THR A N 1
ATOM 730 C CA . THR A 1 93 ? 7.133 -0.289 -16.246 1.00 93.31 93 THR A CA 1
ATOM 731 C C . THR A 1 93 ? 6.171 0.211 -15.164 1.00 93.31 93 THR A C 1
ATOM 733 O O . THR A 1 93 ? 5.110 -0.391 -14.979 1.00 93.31 93 THR A O 1
ATOM 736 N N . PRO A 1 94 ? 6.471 1.340 -14.488 1.00 90.88 94 PRO A N 1
ATOM 737 C CA . PRO A 1 94 ? 5.563 1.950 -13.512 1.00 90.88 94 PRO A CA 1
ATOM 738 C C . PRO A 1 94 ? 4.130 2.116 -14.034 1.00 90.88 94 PRO A C 1
ATOM 740 O O . PRO A 1 94 ? 3.180 1.781 -13.334 1.00 90.88 94 PRO A O 1
ATOM 743 N N . GLY A 1 95 ? 3.976 2.543 -15.295 1.00 91.69 95 GLY A N 1
ATOM 744 C CA . GLY A 1 95 ? 2.667 2.695 -15.935 1.00 91.69 95 GLY A CA 1
ATOM 745 C C . GLY A 1 95 ? 1.900 1.377 -16.078 1.00 91.69 95 GLY A C 1
ATOM 746 O O . GLY A 1 95 ? 0.717 1.323 -15.755 1.00 91.69 95 GLY A O 1
ATOM 747 N N . LYS A 1 96 ? 2.570 0.292 -16.492 1.00 91.38 96 LYS A N 1
ATOM 748 C CA . LYS A 1 96 ? 1.945 -1.038 -16.604 1.00 91.38 96 LYS A CA 1
ATOM 749 C C . LYS A 1 96 ? 1.585 -1.615 -15.231 1.00 91.38 96 LYS A C 1
ATOM 751 O O . LYS A 1 96 ? 0.488 -2.140 -15.074 1.00 91.38 96 LYS A O 1
ATOM 756 N N . SER A 1 97 ? 2.466 -1.492 -14.234 1.00 91.88 97 SER A N 1
ATOM 757 C CA . SER A 1 97 ? 2.171 -1.913 -12.853 1.00 91.88 97 SER A CA 1
ATOM 758 C C . SER A 1 97 ? 0.990 -1.154 -12.254 1.00 91.88 97 SER A C 1
ATOM 760 O O . SER A 1 97 ? 0.114 -1.774 -11.650 1.00 91.88 97 SER A O 1
ATOM 762 N N . GLY A 1 98 ? 0.956 0.170 -12.430 1.00 90.50 98 GLY A N 1
ATOM 763 C CA . GLY A 1 98 ? -0.145 1.011 -11.971 1.00 90.50 98 GLY A CA 1
ATOM 764 C C . GLY A 1 98 ? -1.463 0.610 -12.625 1.00 90.50 98 GLY A C 1
ATOM 765 O O . GLY A 1 98 ? -2.435 0.372 -11.917 1.00 90.50 98 GLY A O 1
ATOM 766 N N . PHE A 1 99 ? -1.469 0.425 -13.949 1.00 90.31 99 PHE A N 1
ATOM 767 C CA . PHE A 1 99 ? -2.649 -0.029 -14.689 1.00 90.31 99 PHE A CA 1
ATOM 768 C C . PHE A 1 99 ? -3.169 -1.386 -14.196 1.00 90.31 99 PHE A C 1
ATOM 770 O O . PHE A 1 99 ? -4.337 -1.491 -13.835 1.00 90.31 99 PHE A O 1
ATOM 777 N N . ILE A 1 100 ? -2.299 -2.402 -14.102 1.00 90.25 100 ILE A N 1
ATOM 778 C CA . ILE A 1 100 ? -2.679 -3.739 -13.610 1.00 90.25 100 ILE A CA 1
ATOM 779 C C . ILE A 1 100 ? -3.247 -3.656 -12.194 1.00 90.25 100 ILE A C 1
ATOM 781 O O . ILE A 1 100 ? -4.211 -4.343 -11.871 1.00 90.25 100 ILE A O 1
ATOM 785 N N . THR A 1 101 ? -2.668 -2.803 -11.350 1.00 89.94 101 THR A N 1
ATOM 786 C CA . THR A 1 101 ? -3.175 -2.620 -9.994 1.00 89.94 101 THR A CA 1
ATOM 787 C C . THR A 1 101 ? -4.566 -1.990 -10.031 1.00 89.94 101 THR A C 1
ATOM 789 O O . THR A 1 101 ? -5.470 -2.518 -9.401 1.00 89.94 101 THR A O 1
ATOM 792 N N . SER A 1 102 ? -4.795 -0.938 -10.817 1.00 88.12 102 SER A N 1
ATOM 793 C CA . SER A 1 102 ? -6.105 -0.278 -10.921 1.00 88.12 102 SER A CA 1
ATOM 794 C C . SER A 1 102 ? -7.238 -1.194 -11.404 1.00 88.12 102 SER A C 1
ATOM 796 O O . SER A 1 102 ? -8.392 -0.953 -11.052 1.00 88.12 102 SER A O 1
ATOM 798 N N . LEU A 1 103 ? -6.936 -2.286 -12.118 1.00 87.94 103 LEU A N 1
ATOM 799 C CA . LEU A 1 103 ? -7.938 -3.287 -12.513 1.00 87.94 103 LEU A CA 1
ATOM 800 C C . LEU A 1 103 ? -8.641 -3.950 -11.316 1.00 87.94 103 LEU A C 1
ATOM 802 O O . LEU A 1 103 ? -9.740 -4.484 -11.482 1.00 87.94 103 LEU A O 1
ATOM 806 N N . TYR A 1 104 ? -8.085 -3.885 -10.094 1.00 85.62 104 TYR A N 1
ATOM 807 C CA . TYR A 1 104 ? -8.796 -4.384 -8.910 1.00 85.62 104 TYR A CA 1
ATOM 808 C C . TYR A 1 104 ? -10.141 -3.668 -8.710 1.00 85.62 104 TYR A C 1
ATOM 810 O O . TYR A 1 104 ? -11.055 -4.269 -8.149 1.00 85.62 104 TYR A O 1
ATOM 818 N N . ILE A 1 105 ? -10.286 -2.413 -9.163 1.00 85.38 105 ILE A N 1
ATOM 819 C CA . ILE A 1 105 ? -11.529 -1.631 -9.039 1.00 85.38 105 ILE A CA 1
ATOM 820 C C . ILE A 1 105 ? -12.685 -2.345 -9.747 1.00 85.38 105 ILE A C 1
ATOM 822 O O . ILE A 1 105 ? -13.818 -2.286 -9.273 1.00 85.38 105 ILE A O 1
ATOM 826 N N . VAL A 1 106 ? -12.387 -3.083 -10.820 1.00 84.19 106 VAL A N 1
ATOM 827 C CA . VAL A 1 106 ? -13.360 -3.925 -11.517 1.00 84.19 106 VAL A CA 1
ATOM 828 C C . VAL A 1 106 ? -13.702 -5.155 -10.684 1.00 84.19 106 VAL A C 1
ATOM 830 O O . VAL A 1 106 ? -14.868 -5.492 -10.533 1.00 84.19 106 VAL A O 1
ATOM 833 N N . ILE A 1 107 ? -12.698 -5.805 -10.092 1.00 83.31 107 ILE A N 1
ATOM 834 C CA . ILE A 1 107 ? -12.834 -7.071 -9.353 1.00 83.31 107 ILE A CA 1
ATOM 835 C C . ILE A 1 107 ? -13.571 -6.886 -8.012 1.00 83.31 107 ILE A C 1
ATOM 837 O O . ILE A 1 107 ? -14.388 -7.726 -7.626 1.00 83.31 107 ILE A O 1
ATOM 841 N N . VAL A 1 108 ? -13.310 -5.788 -7.298 1.00 86.19 108 VAL A N 1
ATOM 842 C CA . VAL A 1 108 ? -13.849 -5.507 -5.955 1.00 86.19 108 VAL A CA 1
ATOM 843 C C . VAL A 1 108 ? -15.381 -5.572 -5.863 1.00 86.19 108 VAL A C 1
ATOM 845 O O . VAL A 1 108 ? -15.859 -6.257 -4.957 1.00 86.19 108 VAL A O 1
ATOM 848 N N . PRO A 1 109 ? -16.186 -4.926 -6.732 1.00 82.44 109 PRO A N 1
ATOM 849 C CA . PRO A 1 109 ? -17.644 -5.018 -6.654 1.00 82.44 109 PRO A CA 1
ATOM 850 C C . PRO A 1 109 ? -18.160 -6.443 -6.896 1.00 82.44 109 PRO A C 1
ATOM 852 O O . PRO A 1 109 ? -19.089 -6.865 -6.205 1.00 82.44 109 PRO A O 1
ATOM 855 N N . PHE A 1 110 ? -17.542 -7.219 -7.795 1.00 82.12 110 PHE A N 1
ATOM 856 C CA . PHE A 1 110 ? -17.912 -8.626 -7.999 1.00 82.12 110 PHE A CA 1
ATOM 857 C C . PHE A 1 110 ? -17.590 -9.474 -6.766 1.00 82.12 110 PHE A C 1
ATOM 859 O O . PHE A 1 110 ? -18.453 -10.212 -6.285 1.00 82.12 110 PHE A O 1
ATOM 866 N N . MET A 1 111 ? -16.390 -9.319 -6.197 1.00 82.25 111 MET A N 1
ATOM 867 C CA . MET A 1 111 ? -16.023 -9.994 -4.949 1.00 82.25 111 MET A CA 1
ATOM 868 C C . MET A 1 111 ? -16.951 -9.593 -3.799 1.00 82.25 111 MET A C 1
ATOM 870 O O . MET A 1 111 ? -17.403 -10.456 -3.050 1.00 82.25 111 MET A O 1
ATOM 874 N N . ALA A 1 112 ? -17.287 -8.308 -3.670 1.00 81.81 112 ALA A N 1
ATOM 875 C CA . ALA A 1 112 ? -18.203 -7.818 -2.646 1.00 81.81 112 ALA A CA 1
ATOM 876 C C . ALA A 1 112 ? -19.614 -8.405 -2.807 1.00 81.81 112 ALA A C 1
ATOM 878 O O . ALA A 1 112 ? -20.224 -8.782 -1.805 1.00 81.81 112 ALA A O 1
ATOM 879 N N . SER A 1 113 ? -20.108 -8.528 -4.045 1.00 80.38 113 SER A N 1
ATOM 880 C CA . SER A 1 113 ? -21.389 -9.179 -4.342 1.00 80.38 113 SER A CA 1
ATOM 881 C C . SER A 1 113 ? -21.384 -10.651 -3.933 1.00 80.38 113 SER A C 1
ATOM 883 O O . SER A 1 113 ? -22.363 -11.129 -3.358 1.00 80.38 113 SER A O 1
ATOM 885 N N . LEU A 1 114 ? -20.281 -11.357 -4.198 1.00 82.38 114 LEU A N 1
ATOM 886 C CA . LEU A 1 114 ? -20.109 -12.767 -3.849 1.00 82.38 114 LEU A CA 1
ATOM 887 C C . LEU A 1 114 ? -20.031 -12.972 -2.326 1.00 82.38 114 LEU A C 1
ATOM 889 O O . LEU A 1 114 ? -20.747 -13.804 -1.777 1.00 82.38 114 LEU A O 1
ATOM 893 N N . LEU A 1 115 ? -19.209 -12.176 -1.637 1.00 81.44 115 LEU A N 1
ATOM 894 C CA . LEU A 1 115 ? -18.980 -12.265 -0.189 1.00 81.44 115 LEU A CA 1
ATOM 895 C C . LEU A 1 115 ? -20.202 -11.848 0.638 1.00 81.44 115 LEU A C 1
ATOM 897 O O . LEU A 1 115 ? -20.500 -12.476 1.650 1.00 81.44 115 LEU A O 1
ATOM 901 N N . LYS A 1 116 ? -20.907 -10.784 0.234 1.00 76.62 116 LYS A N 1
ATOM 902 C CA . LYS A 1 116 ? -22.091 -10.292 0.962 1.00 76.62 116 LYS A CA 1
ATOM 903 C C . LYS A 1 116 ? -23.395 -10.961 0.529 1.00 76.62 116 LYS A C 1
ATOM 905 O O . LYS A 1 116 ? -24.427 -10.638 1.113 1.00 76.62 116 LYS A O 1
ATOM 910 N N . GLN A 1 117 ? -23.364 -11.822 -0.495 1.00 64.00 117 GLN A N 1
ATOM 911 C CA . GLN A 1 117 ? -24.549 -12.414 -1.136 1.00 64.00 117 GLN A CA 1
ATOM 912 C C . GLN A 1 117 ? -25.641 -11.372 -1.460 1.00 64.00 117 GLN A C 1
ATOM 914 O O . GLN A 1 117 ? -26.837 -11.655 -1.419 1.00 64.00 117 GLN A O 1
ATOM 919 N N . LYS A 1 118 ? -25.238 -10.127 -1.745 1.00 65.56 118 LYS A N 1
ATOM 920 C CA . LYS A 1 118 ? -26.131 -9.001 -2.040 1.00 65.56 118 LYS A CA 1
ATOM 921 C C . LYS A 1 118 ? -25.625 -8.275 -3.272 1.00 65.56 118 LYS A C 1
ATOM 923 O O . LYS A 1 118 ? -24.465 -7.872 -3.319 1.00 65.56 118 LYS A O 1
ATOM 928 N N . PHE A 1 119 ? -26.517 -8.092 -4.240 1.00 67.94 119 PHE A N 1
ATOM 929 C CA . PHE A 1 119 ? -26.217 -7.401 -5.487 1.00 67.94 119 PHE A CA 1
ATOM 930 C C . PHE A 1 119 ? -25.809 -5.950 -5.203 1.00 67.94 119 PHE A C 1
ATOM 932 O O . PHE A 1 119 ? -26.547 -5.203 -4.561 1.00 67.94 119 PHE A O 1
ATOM 939 N N . VAL A 1 120 ? -24.631 -5.550 -5.685 1.00 64.81 120 VAL A N 1
ATOM 940 C CA . VAL A 1 120 ? -24.011 -4.238 -5.402 1.00 64.81 120 VAL A CA 1
ATOM 941 C C . VAL A 1 120 ? -24.667 -3.099 -6.218 1.00 64.81 120 VAL A C 1
ATOM 943 O O . VAL A 1 120 ? -24.302 -1.935 -6.089 1.00 64.81 120 VAL A O 1
ATOM 946 N N . GLY A 1 121 ? -25.715 -3.406 -6.990 1.00 68.44 121 GLY A N 1
ATOM 947 C CA . GLY A 1 121 ? -26.427 -2.459 -7.848 1.00 68.44 121 GLY A CA 1
ATOM 948 C C . GLY A 1 121 ? -25.748 -2.298 -9.208 1.00 68.44 121 GLY A C 1
ATOM 949 O O . GLY A 1 121 ? -24.587 -2.651 -9.389 1.00 68.44 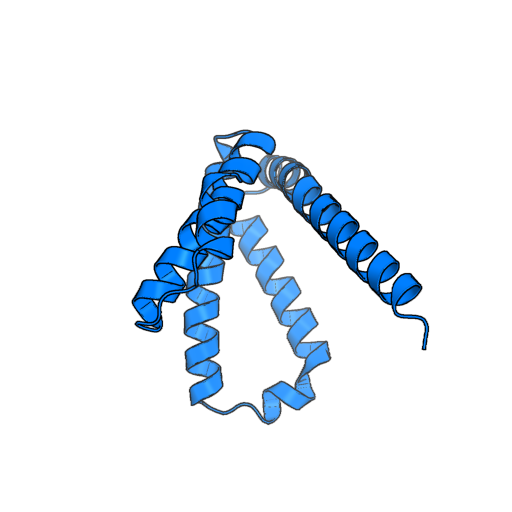121 GLY A O 1
ATOM 950 N N . TRP A 1 122 ? -26.479 -1.764 -10.188 1.00 69.06 122 TRP A N 1
ATOM 951 C CA . TRP A 1 122 ? -25.972 -1.629 -11.558 1.00 69.06 122 TRP A CA 1
ATOM 952 C C . TRP A 1 122 ? -24.944 -0.505 -11.714 1.00 69.06 122 TRP A C 1
ATOM 954 O O . TRP A 1 122 ? -24.029 -0.647 -12.510 1.00 69.06 122 TRP A O 1
ATOM 964 N N . VAL A 1 123 ? -25.027 0.567 -10.918 1.00 75.88 123 VAL A N 1
ATOM 965 C CA . VAL A 1 123 ? -24.135 1.738 -11.039 1.00 75.88 123 VAL A CA 1
ATOM 966 C C . VAL A 1 123 ? -22.656 1.399 -10.768 1.00 75.88 123 VAL A C 1
ATOM 968 O O . VAL A 1 123 ? -21.808 1.795 -11.568 1.00 75.88 123 VAL A O 1
ATOM 971 N N . PRO A 1 124 ? -22.296 0.637 -9.714 1.00 70.50 124 PRO A N 1
ATOM 972 C CA . PRO A 1 124 ? -20.907 0.222 -9.501 1.00 70.50 124 PRO A CA 1
ATOM 973 C C . PRO A 1 124 ? -20.414 -0.780 -10.547 1.00 70.50 124 PRO A C 1
ATOM 975 O O . PRO A 1 124 ? -19.234 -0.778 -10.872 1.00 70.50 124 PRO A O 1
ATOM 978 N N . ILE A 1 125 ? -21.308 -1.609 -11.099 1.00 71.62 125 ILE A N 1
ATOM 979 C CA . ILE A 1 125 ? -20.974 -2.589 -12.142 1.00 71.62 125 ILE A CA 1
ATOM 980 C C . ILE A 1 125 ? -20.717 -1.884 -13.477 1.00 71.62 125 ILE A C 1
ATOM 982 O O . ILE A 1 125 ? -19.723 -2.169 -14.135 1.00 71.62 125 ILE A O 1
ATOM 986 N N . THR A 1 126 ? -21.560 -0.927 -13.870 1.00 77.31 126 THR A N 1
ATOM 987 C CA . THR A 1 126 ? -21.331 -0.138 -15.088 1.00 77.31 126 THR A CA 1
ATOM 988 C C . THR A 1 126 ? -20.098 0.746 -14.947 1.00 77.31 126 THR A C 1
ATOM 990 O O . THR A 1 126 ? -19.339 0.872 -15.899 1.00 77.31 126 THR A O 1
ATOM 993 N N . GLY A 1 127 ? -19.853 1.303 -13.755 1.00 74.12 127 GLY A N 1
ATOM 994 C CA . GLY A 1 127 ? -18.609 2.012 -13.452 1.00 74.12 127 GLY A CA 1
ATOM 995 C C . GLY A 1 127 ? -17.376 1.112 -13.567 1.00 74.12 127 GLY A C 1
ATOM 996 O O . GLY A 1 127 ? -16.391 1.517 -14.166 1.00 74.12 127 GLY A O 1
ATOM 997 N N . ALA A 1 128 ? -17.455 -0.123 -13.069 1.00 69.94 128 ALA A N 1
ATOM 998 C CA . ALA A 1 128 ? -16.398 -1.125 -13.197 1.00 69.94 128 ALA A CA 1
ATOM 999 C C . ALA A 1 128 ? -16.148 -1.580 -14.646 1.00 69.94 128 ALA A C 1
ATOM 1001 O O . ALA A 1 128 ? -15.024 -1.919 -14.978 1.00 69.94 128 ALA A O 1
ATOM 1002 N N . ILE A 1 129 ? -17.168 -1.606 -15.508 1.00 72.25 129 ILE A N 1
ATOM 1003 C CA . ILE A 1 129 ? -17.012 -1.971 -16.928 1.00 72.25 129 ILE A CA 1
ATOM 1004 C C . ILE A 1 129 ? -16.431 -0.812 -17.755 1.00 72.25 129 ILE A C 1
ATOM 1006 O O . ILE A 1 129 ? -15.745 -1.053 -18.744 1.00 72.25 129 ILE A O 1
ATOM 1010 N N . LEU A 1 130 ? -16.736 0.436 -17.383 1.00 73.06 130 LEU A N 1
ATOM 1011 C CA . LEU A 1 130 ? -16.282 1.636 -18.096 1.00 73.06 130 LEU A CA 1
ATOM 1012 C C . LEU A 1 130 ? -14.880 2.115 -17.684 1.00 73.06 130 LEU A C 1
ATOM 1014 O O . LEU A 1 130 ? -14.282 2.884 -18.437 1.00 73.06 130 LEU A O 1
ATOM 1018 N N . ALA A 1 131 ? -14.408 1.731 -16.494 1.00 62.56 131 ALA A N 1
ATOM 1019 C CA . ALA A 1 131 ? -13.098 2.090 -15.943 1.00 62.56 131 ALA A CA 1
ATOM 1020 C C . ALA A 1 131 ? -11.965 1.236 -16.529 1.00 62.56 131 ALA A C 1
ATOM 1022 O O . ALA A 1 131 ? -10.881 1.816 -16.766 1.00 62.56 131 ALA A O 1
#